Protein AF-A0A7S9GK73-F1 (afdb_monomer)

Foldseek 3Di:
DDPDDPPPDDPVVPDDDDLLRVLVVLQVQLVVLLVVLVVCVVPFDDPPQDDPCSVVSVVQCVVPNRSRVSVVSNVVSVVSNVVSVVSHDDD

Radius of gyration: 18.86 Å; Cα contacts (8 Å, |Δi|>4): 94; chains: 1; bounding box: 49×36×41 Å

Sequence (91 aa):
MKLWRGQPDHEHWRRSPSRKEVASCWLGLGSVCLLLGVVQWLEPSHPPFTGRWSWFTGMAYQAIGLHGPAIVTSVLGLLVLTVGLASWPRK

pLDDT: mean 89.01, std 8.66, range [57.38, 96.62]

Structure (mmCIF, N/CA/C/O backbone):
data_AF-A0A7S9GK73-F1
#
_entry.id   AF-A0A7S9GK73-F1
#
loop_
_atom_site.group_PDB
_atom_site.id
_atom_site.type_symbol
_atom_site.label_atom_id
_atom_site.label_alt_id
_atom_site.label_comp_id
_atom_site.label_asym_id
_atom_site.label_entity_id
_atom_site.label_seq_id
_atom_site.pdbx_PDB_ins_code
_atom_site.Cartn_x
_atom_site.Cartn_y
_atom_site.Cartn_z
_atom_site.occupancy
_atom_site.B_iso_or_equiv
_atom_site.auth_seq_id
_atom_site.auth_comp_id
_atom_site.auth_asym_id
_atom_site.auth_atom_id
_atom_site.pdbx_PDB_model_num
ATOM 1 N N . MET A 1 1 ? -24.992 16.951 1.277 1.00 57.38 1 MET A N 1
ATOM 2 C CA . MET A 1 1 ? -25.138 18.401 1.006 1.00 57.38 1 MET A CA 1
ATOM 3 C C . MET A 1 1 ? -26.555 18.803 1.374 1.00 57.38 1 MET A C 1
ATOM 5 O O . MET A 1 1 ? -27.473 18.149 0.900 1.00 57.38 1 MET A O 1
ATOM 9 N N . LYS A 1 2 ? -26.741 19.808 2.240 1.00 64.94 2 LYS A N 1
ATOM 10 C CA . LYS A 1 2 ? -28.078 20.367 2.500 1.00 64.94 2 LYS A CA 1
ATOM 11 C C . LYS A 1 2 ? -28.539 21.114 1.253 1.00 64.94 2 LYS A C 1
ATOM 13 O O . LYS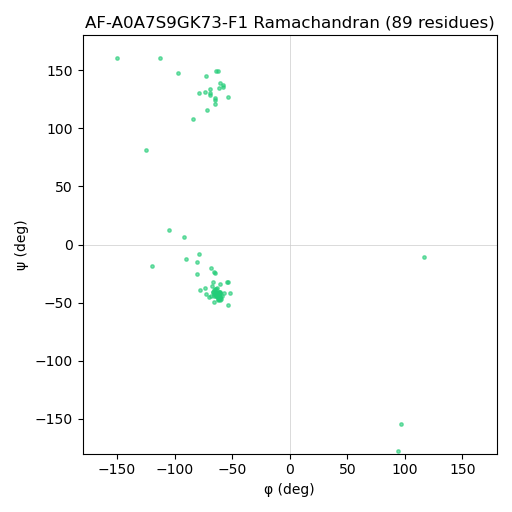 A 1 2 ? -27.752 21.874 0.694 1.00 64.94 2 LYS A O 1
ATOM 18 N N . LEU A 1 3 ? -29.781 20.896 0.833 1.00 79.75 3 LEU A N 1
ATOM 19 C CA . LEU A 1 3 ? -30.351 21.572 -0.334 1.00 79.75 3 LEU A CA 1
ATOM 20 C C . LEU A 1 3 ? -30.823 22.993 0.020 1.00 79.75 3 LEU A C 1
ATOM 22 O O . LEU A 1 3 ? -30.812 23.867 -0.840 1.00 79.75 3 LEU A O 1
ATOM 26 N N . TRP A 1 4 ? -31.162 23.257 1.290 1.00 85.31 4 TRP A N 1
ATOM 27 C CA . TRP A 1 4 ? -31.500 24.597 1.787 1.00 85.31 4 TRP A CA 1
ATOM 28 C C . TRP A 1 4 ? -31.143 24.802 3.271 1.00 85.31 4 TRP A C 1
ATOM 30 O O . TRP A 1 4 ? -30.963 23.851 4.040 1.00 85.31 4 TRP A O 1
ATOM 40 N N . ARG A 1 5 ? -31.043 26.072 3.697 1.00 74.75 5 ARG A N 1
ATOM 41 C CA . ARG A 1 5 ? -30.812 26.452 5.105 1.00 74.75 5 ARG A CA 1
ATOM 42 C C . ARG A 1 5 ? -32.082 26.178 5.917 1.00 74.75 5 ARG A C 1
ATOM 44 O O . ARG A 1 5 ? -33.114 26.776 5.652 1.00 74.75 5 ARG A O 1
ATOM 51 N N . GLY A 1 6 ? -32.002 25.259 6.879 1.00 78.19 6 GLY A N 1
ATOM 52 C CA . GLY A 1 6 ? -33.130 24.831 7.722 1.00 78.19 6 GLY A CA 1
ATOM 53 C C . GLY A 1 6 ? -33.513 23.359 7.553 1.00 78.19 6 GLY A C 1
ATOM 54 O O . GLY A 1 6 ? -34.249 22.827 8.376 1.00 78.19 6 GLY A O 1
ATOM 55 N N . GLN A 1 7 ? -32.978 22.675 6.536 1.00 79.94 7 GLN A N 1
ATOM 56 C CA . GLN A 1 7 ? -33.148 21.232 6.402 1.00 79.94 7 GLN A CA 1
ATOM 57 C C . GLN A 1 7 ? -32.455 20.519 7.585 1.00 79.94 7 GLN A C 1
ATOM 59 O O . GLN A 1 7 ? -31.254 20.755 7.802 1.00 79.94 7 GLN A O 1
ATOM 64 N N . PRO A 1 8 ? -33.168 19.674 8.359 1.00 73.75 8 PRO A N 1
ATOM 65 C CA . PRO A 1 8 ? -32.538 18.868 9.397 1.00 73.75 8 PRO A CA 1
ATOM 66 C C . PRO A 1 8 ? -31.458 17.991 8.757 1.00 73.75 8 PRO A C 1
ATOM 68 O O . PRO A 1 8 ? -31.648 17.459 7.662 1.00 73.75 8 PRO A O 1
ATOM 71 N N . ASP A 1 9 ? -30.297 17.887 9.409 1.00 73.56 9 ASP A N 1
ATOM 72 C CA . ASP A 1 9 ? -29.238 16.982 8.957 1.00 73.56 9 ASP A CA 1
ATOM 73 C C . ASP A 1 9 ? -29.811 15.577 8.812 1.00 73.56 9 ASP A C 1
ATOM 75 O O . ASP A 1 9 ? -30.430 15.074 9.752 1.00 73.56 9 ASP A O 1
ATOM 79 N N . HIS A 1 10 ? -29.623 14.954 7.645 1.00 74.00 10 HIS A N 1
ATOM 80 C CA . HIS A 1 10 ? -30.098 13.593 7.458 1.00 74.00 10 HIS A CA 1
ATOM 81 C C . HIS A 1 10 ? -29.452 12.692 8.515 1.00 74.00 10 HIS A C 1
ATOM 83 O O . HIS A 1 10 ? -28.250 12.778 8.765 1.00 74.00 10 HIS A O 1
ATOM 89 N N . GLU A 1 11 ? -30.250 11.823 9.124 1.00 68.19 11 GLU A N 1
ATOM 90 C CA . GLU A 1 11 ? -29.891 11.053 10.320 1.00 68.19 11 GLU A CA 1
ATOM 91 C C . GLU A 1 11 ? -28.583 10.250 10.161 1.00 68.19 11 GLU A C 1
ATOM 93 O O . GLU A 1 11 ? -27.781 10.149 11.089 1.00 68.19 11 GLU A O 1
ATOM 98 N N . HIS A 1 12 ? -28.296 9.782 8.943 1.00 68.69 12 HIS A N 1
ATOM 99 C CA . HIS A 1 12 ? -27.070 9.059 8.599 1.00 68.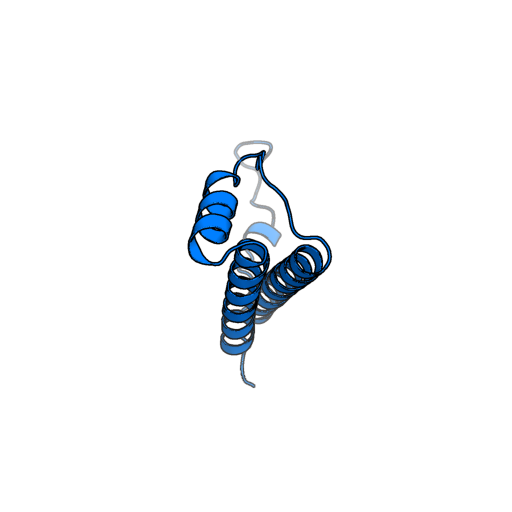69 12 HIS A CA 1
ATOM 100 C C . HIS A 1 12 ? -25.785 9.911 8.644 1.00 68.69 12 HIS A C 1
ATOM 102 O O . HIS A 1 12 ? -24.708 9.348 8.799 1.00 68.69 12 HIS A O 1
ATOM 108 N N . TRP A 1 13 ? -25.866 11.245 8.576 1.00 68.44 13 TRP A N 1
ATOM 109 C CA . TRP A 1 13 ? -24.702 12.141 8.727 1.00 68.44 13 TRP A CA 1
ATOM 110 C C . TRP A 1 13 ? -24.318 12.376 10.190 1.00 68.44 13 TRP A C 1
ATOM 112 O O . TRP A 1 13 ? -23.227 12.868 10.463 1.00 68.44 13 TRP A O 1
ATOM 122 N N . ARG A 1 14 ? -25.200 12.037 11.138 1.00 70.31 14 ARG A N 1
ATOM 123 C CA . ARG A 1 14 ? -24.923 12.155 12.579 1.00 70.31 14 ARG A CA 1
ATOM 124 C C . ARG A 1 14 ? -24.298 10.897 13.169 1.00 70.31 14 ARG A C 1
ATOM 126 O O . ARG A 1 14 ? -23.823 10.930 14.302 1.00 70.31 14 ARG A O 1
ATOM 133 N N . ARG A 1 15 ? -24.314 9.784 12.433 1.00 77.31 15 ARG A N 1
ATOM 134 C CA . ARG A 1 15 ? -23.801 8.512 12.930 1.00 77.31 15 ARG A CA 1
ATOM 135 C C . ARG A 1 15 ? -22.292 8.456 12.719 1.00 77.31 15 ARG A C 1
ATOM 137 O O . ARG A 1 15 ? -21.822 8.306 11.597 1.00 77.31 15 ARG A O 1
ATOM 144 N N . SER A 1 16 ? -21.536 8.557 13.808 1.00 81.25 16 SER A N 1
ATOM 145 C CA . SER A 1 16 ? -20.107 8.249 13.776 1.00 81.25 16 SER A CA 1
ATOM 146 C C . SER A 1 16 ? -19.915 6.783 13.376 1.00 81.25 16 SER A C 1
ATOM 148 O O . SER A 1 16 ? -20.622 5.923 13.917 1.00 81.25 16 SER A O 1
ATOM 150 N N . PRO A 1 17 ? -18.982 6.480 12.458 1.00 82.19 17 PRO A N 1
ATOM 151 C CA . PRO A 1 17 ? -18.748 5.111 12.032 1.00 82.19 17 PRO A CA 1
ATOM 152 C C . PRO A 1 17 ? -18.313 4.254 13.223 1.00 82.19 17 PRO A C 1
ATOM 154 O O . PRO A 1 17 ? -17.528 4.673 14.080 1.00 82.19 17 PRO A O 1
ATOM 157 N N . SER A 1 18 ? -18.839 3.034 13.280 1.00 88.12 18 SER A N 1
ATOM 158 C CA . SER A 1 18 ? -18.446 2.046 14.280 1.00 88.12 18 SER A CA 1
ATOM 159 C C . SER A 1 18 ? -16.966 1.704 14.122 1.00 88.12 18 SER A C 1
ATOM 161 O O . SER A 1 18 ? -16.443 1.645 13.009 1.00 88.12 18 SER A O 1
ATOM 163 N N . ARG A 1 19 ? -16.285 1.366 15.226 1.00 87.75 19 ARG A N 1
ATOM 164 C CA . ARG A 1 19 ? -14.896 0.869 15.171 1.00 87.75 19 ARG A CA 1
ATOM 165 C C . ARG A 1 19 ? -14.745 -0.322 14.216 1.00 87.75 19 ARG A C 1
ATOM 167 O O . ARG A 1 19 ? -13.719 -0.437 13.557 1.00 87.75 19 ARG A O 1
ATOM 174 N N . LYS A 1 20 ? -15.781 -1.165 14.088 1.00 90.12 20 LYS A N 1
ATOM 175 C CA . LYS A 1 20 ? -15.807 -2.274 13.115 1.00 90.12 20 LYS A CA 1
ATOM 176 C C . LYS A 1 20 ? -15.837 -1.788 11.667 1.00 90.12 20 LYS A C 1
ATOM 178 O O . LYS A 1 20 ? -15.161 -2.374 10.828 1.00 90.12 20 LYS A O 1
ATOM 183 N N . GLU A 1 21 ? -16.603 -0.740 11.373 1.00 90.38 21 GLU A N 1
ATOM 184 C CA . GLU A 1 21 ? -16.710 -0.168 10.022 1.00 90.38 21 GLU A CA 1
ATOM 185 C C . GLU A 1 21 ? -15.394 0.499 9.624 1.00 90.38 21 GLU A C 1
ATOM 187 O O . GLU A 1 21 ? -14.878 0.240 8.541 1.00 90.38 21 GLU A O 1
ATOM 192 N N . VAL A 1 22 ? -14.795 1.268 10.539 1.00 91.06 22 VAL A N 1
ATOM 193 C CA . VAL A 1 22 ? -13.479 1.883 10.325 1.00 91.06 22 VAL A CA 1
ATOM 194 C C . VAL A 1 22 ? -12.411 0.813 10.089 1.00 91.06 22 VAL A C 1
ATOM 196 O O . VAL A 1 22 ? -11.669 0.900 9.113 1.00 91.06 22 VAL A O 1
ATOM 199 N N . ALA A 1 23 ? -12.362 -0.229 10.926 1.00 91.50 23 ALA A N 1
ATOM 200 C CA . ALA A 1 23 ? -11.424 -1.336 10.747 1.00 91.50 23 ALA A CA 1
ATOM 201 C C . ALA A 1 23 ? -11.642 -2.068 9.411 1.00 91.50 23 ALA A C 1
ATOM 203 O O . ALA A 1 23 ? -10.678 -2.355 8.708 1.00 91.50 23 ALA A O 1
ATOM 204 N N . SER A 1 24 ? -12.896 -2.304 9.013 1.00 93.69 24 SER A N 1
ATOM 205 C CA . SER A 1 24 ? -13.223 -2.947 7.732 1.00 93.69 24 SER A CA 1
ATOM 206 C C . SER A 1 24 ? -12.808 -2.093 6.531 1.00 93.69 24 SER A C 1
ATOM 208 O O . SER A 1 24 ? -12.285 -2.635 5.561 1.00 93.69 24 SER A O 1
ATOM 210 N N . CYS A 1 25 ? -12.968 -0.766 6.602 1.00 94.19 25 CYS A N 1
ATOM 211 C CA . CYS A 1 25 ? -12.460 0.150 5.577 1.00 94.19 25 CYS A CA 1
ATOM 212 C C . CYS A 1 25 ? -10.937 0.069 5.445 1.00 94.19 25 CYS A C 1
ATOM 214 O O . CYS A 1 25 ? -10.430 -0.000 4.328 1.00 94.19 25 CYS A O 1
ATOM 216 N N . TRP A 1 26 ? -10.208 0.040 6.564 1.00 93.81 26 TRP A N 1
ATOM 217 C CA . TRP A 1 26 ? -8.753 -0.114 6.536 1.00 93.81 26 TRP A CA 1
ATOM 218 C C . TRP A 1 26 ? -8.327 -1.458 5.951 1.00 93.81 26 TRP A C 1
ATOM 220 O O . TRP A 1 26 ? -7.420 -1.499 5.125 1.00 93.81 26 TRP A O 1
ATOM 230 N N . LEU A 1 27 ? -9.012 -2.544 6.313 1.00 94.38 27 LEU A N 1
ATOM 231 C CA . LEU A 1 27 ? -8.752 -3.855 5.725 1.00 94.38 27 LEU A CA 1
ATOM 232 C C . LEU A 1 27 ? -9.006 -3.853 4.213 1.00 94.38 27 LEU A C 1
ATOM 234 O O . LEU A 1 27 ? -8.144 -4.277 3.452 1.00 94.38 27 LEU A O 1
ATOM 238 N N . GLY A 1 28 ? -10.140 -3.305 3.767 1.00 95.75 28 GLY A N 1
ATOM 239 C CA . GLY A 1 28 ? -10.460 -3.195 2.344 1.00 95.75 28 GLY A CA 1
ATOM 240 C C . GLY A 1 28 ? -9.433 -2.363 1.573 1.00 95.75 28 GLY A C 1
ATOM 241 O O . GLY A 1 28 ? -8.937 -2.803 0.537 1.00 95.75 28 GLY A O 1
ATOM 242 N N . LEU A 1 29 ? -9.055 -1.196 2.102 1.00 95.38 29 LEU A N 1
ATOM 243 C CA . LEU A 1 29 ? -8.048 -0.332 1.487 1.00 95.38 29 LEU A CA 1
ATOM 244 C C . LEU A 1 29 ? -6.682 -1.027 1.404 1.00 95.38 29 LEU A C 1
ATOM 246 O O . LEU A 1 29 ? -6.046 -1.010 0.353 1.00 95.38 29 LEU A O 1
ATOM 250 N N . GLY A 1 30 ? -6.255 -1.677 2.489 1.00 95.06 30 GLY A N 1
ATOM 251 C CA . GLY A 1 30 ? -4.992 -2.407 2.536 1.00 95.06 30 GLY A CA 1
ATOM 252 C C . GLY A 1 30 ? -4.959 -3.574 1.550 1.00 95.06 30 GLY A C 1
ATOM 253 O O . GLY A 1 30 ? -3.968 -3.746 0.840 1.00 95.06 30 GLY A O 1
ATOM 254 N N . SER A 1 31 ? -6.061 -4.321 1.429 1.00 95.62 31 SER A N 1
ATOM 255 C CA . SER A 1 31 ? -6.205 -5.391 0.438 1.00 95.62 31 SER A CA 1
ATOM 256 C C . SER A 1 31 ? -6.122 -4.867 -0.995 1.00 95.62 31 SER A C 1
ATOM 258 O O . SER A 1 31 ? -5.421 -5.460 -1.811 1.00 95.62 31 SER A O 1
ATOM 260 N N . VAL A 1 32 ? -6.780 -3.745 -1.309 1.00 96.62 32 VAL A N 1
ATOM 261 C CA . VAL A 1 32 ? -6.705 -3.130 -2.645 1.00 96.62 32 VAL A CA 1
ATOM 262 C C . VAL A 1 32 ? -5.283 -2.666 -2.957 1.00 96.62 32 VAL A C 1
ATOM 264 O O . VAL A 1 32 ? -4.781 -2.940 -4.044 1.00 96.62 32 VAL A O 1
ATOM 267 N N . CYS A 1 33 ? -4.603 -2.016 -2.009 1.00 94.00 33 CYS A N 1
ATOM 268 C CA . CYS A 1 33 ? -3.209 -1.606 -2.185 1.00 94.00 33 CYS A CA 1
ATOM 269 C C . CYS A 1 33 ? -2.272 -2.801 -2.408 1.00 94.00 33 CYS A C 1
ATOM 271 O O . CYS A 1 33 ? -1.408 -2.735 -3.281 1.00 94.00 33 CYS A O 1
ATOM 273 N N . LEU A 1 34 ? -2.465 -3.900 -1.673 1.00 94.56 34 LEU A N 1
ATOM 274 C CA . LEU A 1 34 ? -1.709 -5.134 -1.892 1.00 94.56 34 LEU A CA 1
ATOM 275 C C . LEU A 1 34 ? -1.957 -5.725 -3.280 1.00 94.56 34 LEU A C 1
ATOM 277 O O . LEU A 1 34 ? -1.004 -6.074 -3.970 1.00 94.56 34 LEU A O 1
ATOM 281 N N . LEU A 1 35 ? -3.220 -5.815 -3.704 1.00 96.12 35 LEU A N 1
ATOM 282 C CA . LEU A 1 35 ? -3.567 -6.323 -5.031 1.00 96.12 35 LEU A CA 1
ATOM 283 C C . LEU A 1 35 ? -2.954 -5.460 -6.136 1.00 96.12 35 LEU A C 1
ATOM 285 O O . LEU A 1 35 ? -2.402 -6.002 -7.088 1.00 96.12 35 LEU A O 1
ATOM 289 N N . LEU A 1 36 ? -2.983 -4.134 -5.988 1.00 94.06 36 LEU A N 1
ATOM 290 C CA . LEU A 1 36 ? -2.308 -3.224 -6.915 1.00 94.06 36 LEU A CA 1
ATOM 291 C C . LEU A 1 36 ? -0.797 -3.471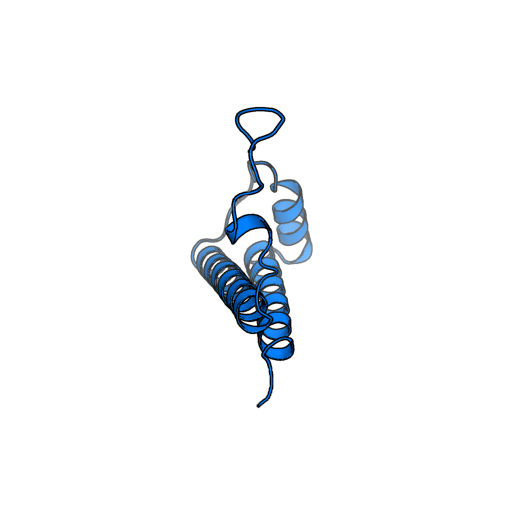 -6.962 1.00 94.06 36 LEU A C 1
ATOM 293 O O . LEU A 1 36 ? -0.225 -3.467 -8.049 1.00 94.06 36 LEU A O 1
ATOM 297 N N . GLY A 1 37 ? -0.162 -3.725 -5.818 1.00 93.81 37 GLY A N 1
ATOM 298 C CA . GLY A 1 37 ? 1.253 -4.089 -5.760 1.00 93.81 37 GLY A CA 1
ATOM 299 C C . GLY A 1 37 ? 1.559 -5.405 -6.479 1.00 93.81 37 GLY A C 1
ATOM 300 O O . GLY A 1 37 ? 2.524 -5.475 -7.236 1.00 93.81 37 GLY A O 1
ATOM 301 N N . VAL A 1 38 ? 0.702 -6.421 -6.328 1.00 95.06 38 VAL A N 1
ATOM 302 C CA . VAL A 1 38 ? 0.822 -7.698 -7.056 1.00 95.06 38 VAL A CA 1
ATOM 303 C C . VAL A 1 38 ? 0.650 -7.498 -8.562 1.00 95.06 38 VAL A C 1
ATOM 305 O O . VAL A 1 38 ? 1.441 -8.025 -9.338 1.00 95.06 38 VAL A O 1
ATOM 308 N N . VAL A 1 39 ? -0.334 -6.704 -8.990 1.00 95.06 39 VAL A N 1
ATOM 309 C CA . VAL A 1 39 ? -0.524 -6.381 -10.413 1.00 95.06 39 VAL A CA 1
ATOM 310 C C . VAL A 1 39 ? 0.709 -5.670 -10.968 1.00 95.06 39 VAL A C 1
ATOM 312 O O . VAL A 1 39 ? 1.224 -6.084 -11.998 1.00 95.06 39 VAL A O 1
ATOM 315 N N . GLN A 1 40 ? 1.252 -4.679 -10.256 1.00 92.50 40 GLN A N 1
ATOM 316 C CA . GLN A 1 40 ? 2.486 -3.992 -10.663 1.00 92.50 40 GLN A CA 1
ATOM 317 C C . GLN A 1 40 ? 3.719 -4.902 -10.658 1.00 92.50 40 GLN A C 1
ATOM 319 O O . GLN A 1 40 ? 4.704 -4.611 -11.332 1.00 92.50 40 GLN A O 1
ATOM 324 N N . TRP A 1 41 ? 3.707 -5.977 -9.872 1.00 94.38 41 TRP A N 1
ATOM 325 C CA . TRP A 1 41 ? 4.779 -6.963 -9.888 1.00 94.38 41 TRP A CA 1
ATOM 326 C C . TRP A 1 41 ? 4.734 -7.820 -11.156 1.00 94.38 41 TRP A C 1
ATOM 328 O O . TRP A 1 41 ? 5.777 -8.086 -11.751 1.00 94.38 41 TRP A O 1
ATOM 338 N N . LEU A 1 42 ? 3.531 -8.239 -11.556 1.00 95.75 42 LEU A N 1
ATOM 339 C CA . LEU A 1 42 ? 3.295 -9.039 -12.759 1.00 95.75 42 LEU A CA 1
ATOM 340 C C . LEU A 1 42 ? 3.447 -8.208 -14.041 1.00 95.75 42 LEU A C 1
ATOM 342 O O . LEU A 1 42 ? 3.991 -8.698 -15.027 1.00 95.75 42 LEU A O 1
ATOM 346 N N . GLU A 1 43 ? 3.013 -6.950 -14.005 1.00 92.06 43 GLU A N 1
ATOM 347 C CA . GLU A 1 43 ? 3.068 -5.994 -15.110 1.00 92.06 43 GLU A CA 1
ATOM 348 C C . GLU A 1 43 ? 3.807 -4.724 -14.660 1.00 92.06 43 GLU A C 1
ATOM 350 O O . GLU A 1 43 ? 3.184 -3.731 -14.265 1.00 92.06 43 GLU A O 1
ATOM 355 N N . PRO A 1 44 ? 5.153 -4.739 -14.666 1.00 88.75 44 PRO A N 1
ATOM 356 C CA . PRO A 1 44 ? 5.931 -3.603 -14.207 1.00 88.75 44 PRO A CA 1
ATOM 357 C C . PRO A 1 44 ? 5.803 -2.418 -15.166 1.00 88.75 44 PRO A C 1
ATOM 359 O O . PRO A 1 44 ? 6.011 -2.523 -16.375 1.00 88.75 44 PRO A O 1
ATOM 362 N N . SER A 1 45 ? 5.499 -1.251 -14.606 1.00 83.12 45 SER A N 1
ATOM 363 C CA . SER A 1 45 ? 5.424 -0.003 -15.361 1.00 83.12 45 SER A CA 1
ATOM 364 C C . SER A 1 45 ? 6.814 0.430 -15.827 1.00 83.12 45 SER A C 1
ATOM 366 O O . SER A 1 45 ? 7.733 0.578 -15.019 1.00 83.12 45 SER A O 1
ATOM 368 N N . HIS A 1 46 ? 6.952 0.718 -17.118 1.00 85.50 46 HIS A N 1
ATOM 369 C CA . HIS A 1 46 ? 8.179 1.265 -17.689 1.00 85.50 46 HIS A CA 1
ATOM 370 C C . HIS A 1 46 ? 8.104 2.795 -17.821 1.00 85.50 46 HIS A C 1
ATOM 372 O O . HIS A 1 46 ? 7.022 3.341 -18.058 1.00 85.50 46 HIS A O 1
ATOM 378 N N . PRO A 1 47 ? 9.232 3.514 -17.676 1.00 86.50 47 PRO A N 1
ATOM 379 C CA . PRO A 1 47 ? 9.278 4.940 -17.975 1.00 86.50 47 PRO A CA 1
ATOM 380 C C . PRO A 1 47 ? 9.006 5.203 -19.473 1.00 86.50 47 PRO A C 1
ATOM 382 O O . PRO A 1 47 ? 9.384 4.379 -20.307 1.00 86.50 47 PRO A O 1
ATOM 385 N N . PRO A 1 48 ? 8.411 6.357 -19.841 1.00 89.44 48 PRO A N 1
ATOM 386 C CA . PRO A 1 48 ? 8.075 7.495 -18.981 1.00 89.44 48 PRO A CA 1
ATOM 387 C C . PRO A 1 48 ? 6.798 7.281 -18.151 1.00 89.44 48 PRO A C 1
ATOM 389 O O . PRO A 1 48 ? 5.739 6.945 -18.675 1.00 89.44 48 PRO A O 1
ATOM 392 N N . PHE A 1 49 ? 6.882 7.544 -16.842 1.00 90.31 49 PHE A N 1
ATOM 393 C CA . PHE A 1 49 ? 5.719 7.490 -15.954 1.00 90.31 49 PHE A CA 1
ATOM 394 C C . PHE A 1 49 ? 4.808 8.700 -16.190 1.00 90.31 49 PHE A C 1
ATOM 396 O O . PHE A 1 49 ? 5.270 9.842 -16.181 1.00 90.31 49 PHE A O 1
ATOM 403 N N . THR A 1 50 ? 3.507 8.467 -16.356 1.00 92.44 50 THR A N 1
ATOM 404 C CA . THR A 1 50 ? 2.507 9.522 -16.584 1.00 92.44 50 THR A CA 1
ATOM 405 C C . THR A 1 50 ? 1.539 9.651 -15.401 1.00 92.44 50 TH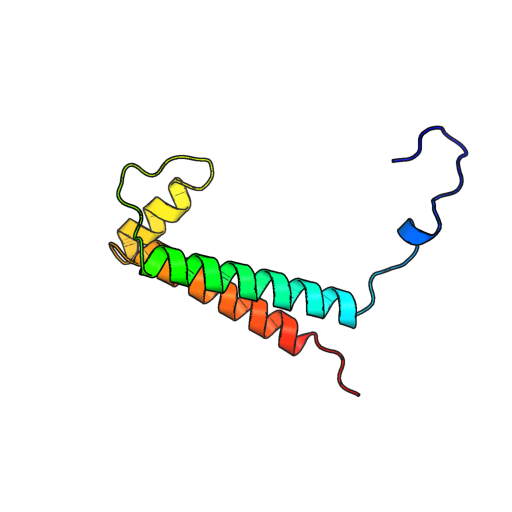R A C 1
ATOM 407 O O . THR A 1 50 ? 1.422 8.757 -14.565 1.00 92.44 50 THR A O 1
ATOM 410 N N . GLY A 1 51 ? 0.850 10.795 -15.298 1.00 90.94 51 GLY A N 1
ATOM 411 C CA . GLY A 1 51 ? -0.176 11.046 -14.278 1.00 90.94 51 GLY A CA 1
ATOM 412 C C . GLY A 1 51 ? 0.313 11.752 -13.005 1.00 90.94 51 GLY A C 1
ATOM 413 O O . GLY A 1 51 ? 1.470 12.137 -12.878 1.00 90.94 51 GLY A O 1
ATOM 414 N N . ARG A 1 52 ?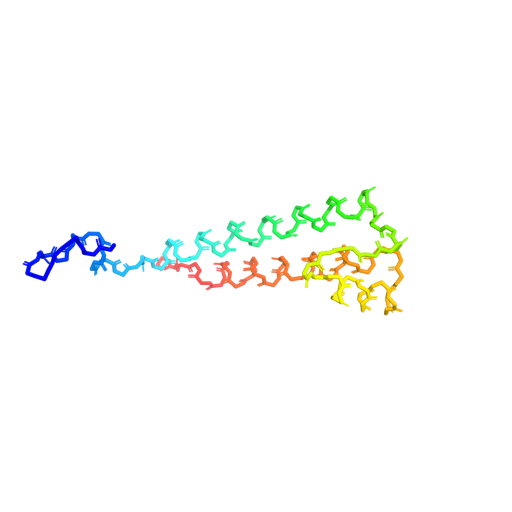 -0.604 11.949 -12.043 1.00 93.69 52 ARG A N 1
ATOM 415 C CA . ARG A 1 52 ? -0.366 12.737 -10.808 1.00 93.69 52 ARG A CA 1
ATOM 416 C C . ARG A 1 52 ? 0.662 12.124 -9.854 1.00 93.69 52 ARG A C 1
ATOM 418 O O . ARG A 1 52 ? 1.250 12.837 -9.049 1.00 93.69 52 ARG A O 1
ATOM 425 N N . TRP A 1 53 ? 0.857 10.813 -9.941 1.00 90.75 53 TRP A N 1
ATOM 426 C CA . TRP A 1 53 ? 1.742 10.044 -9.064 1.00 90.75 53 TRP A CA 1
ATOM 427 C C . TRP A 1 53 ? 3.048 9.638 -9.761 1.00 90.75 53 TRP A C 1
ATOM 429 O O . TRP A 1 53 ? 3.795 8.823 -9.226 1.00 90.75 53 TRP A O 1
ATOM 439 N N . SER A 1 54 ? 3.344 10.221 -10.931 1.00 92.12 54 SER A N 1
ATOM 440 C CA . SER A 1 54 ? 4.534 9.896 -11.727 1.00 92.12 54 SER A CA 1
ATOM 441 C C . SER A 1 54 ? 5.845 10.161 -10.984 1.00 92.12 54 SER A C 1
ATOM 443 O O . SER A 1 54 ? 6.807 9.410 -11.139 1.00 92.12 54 SER A O 1
ATOM 445 N N . TRP A 1 55 ? 5.880 11.197 -10.139 1.00 93.75 55 TRP A N 1
ATOM 446 C CA . TRP A 1 55 ? 7.036 11.514 -9.301 1.00 93.75 55 TRP A CA 1
ATOM 447 C C . TRP A 1 55 ? 7.321 10.394 -8.290 1.00 93.75 55 TRP A C 1
ATOM 449 O O . TRP A 1 55 ? 8.467 9.991 -8.125 1.00 93.75 55 TRP A O 1
ATOM 459 N N . PHE A 1 56 ? 6.281 9.833 -7.670 1.00 92.81 56 PHE A N 1
ATOM 460 C CA . PHE A 1 56 ? 6.403 8.769 -6.675 1.00 92.81 56 PHE A CA 1
ATOM 461 C C . PHE A 1 56 ? 6.848 7.452 -7.317 1.00 92.81 56 PHE A C 1
ATOM 463 O O . PHE A 1 56 ? 7.781 6.811 -6.834 1.00 92.81 56 PHE A O 1
ATOM 470 N N . THR A 1 57 ? 6.239 7.077 -8.447 1.00 91.81 57 THR A N 1
ATOM 471 C CA . THR A 1 57 ? 6.662 5.892 -9.211 1.00 91.81 57 THR A CA 1
ATOM 472 C C . THR A 1 57 ? 8.083 6.054 -9.742 1.00 91.81 57 THR A C 1
ATOM 474 O O . THR A 1 57 ? 8.855 5.101 -9.704 1.00 91.81 57 THR A O 1
ATOM 477 N N . GLY A 1 58 ? 8.455 7.267 -10.165 1.00 93.00 58 GLY A N 1
ATOM 478 C C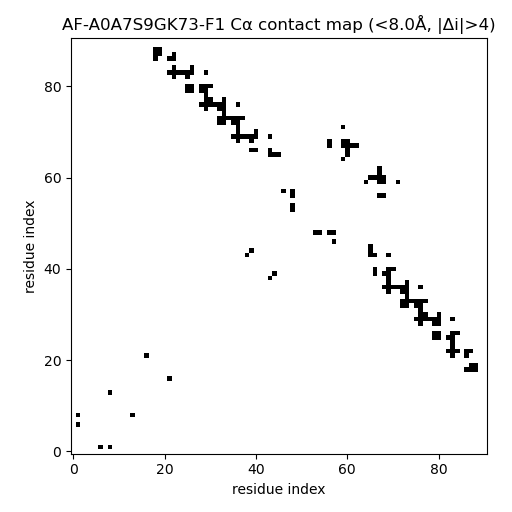A . GLY A 1 58 ? 9.811 7.601 -10.590 1.00 93.00 58 GLY A CA 1
ATOM 479 C C . GLY A 1 58 ? 10.834 7.435 -9.469 1.00 93.00 58 GLY A C 1
ATOM 480 O O . GLY A 1 58 ? 11.845 6.768 -9.672 1.00 93.00 58 GLY A O 1
ATOM 481 N N . MET A 1 59 ? 10.552 7.964 -8.275 1.00 94.44 59 MET A N 1
ATOM 482 C CA . MET A 1 59 ? 11.417 7.791 -7.103 1.00 94.44 59 MET A CA 1
ATOM 483 C C . MET A 1 59 ? 11.566 6.317 -6.710 1.00 94.44 59 MET A C 1
ATOM 485 O O . MET A 1 59 ? 12.682 5.852 -6.487 1.00 94.44 59 MET A O 1
ATOM 489 N N . ALA A 1 60 ? 10.460 5.567 -6.661 1.00 94.00 60 ALA A N 1
ATOM 490 C CA . ALA A 1 60 ? 10.488 4.147 -6.318 1.00 94.00 60 ALA A CA 1
ATOM 491 C C . ALA A 1 60 ? 11.297 3.330 -7.341 1.00 94.00 60 ALA A C 1
ATOM 493 O O . ALA A 1 60 ? 12.105 2.483 -6.958 1.00 94.00 60 ALA A O 1
ATOM 494 N N . TYR A 1 61 ? 11.124 3.626 -8.632 1.00 93.81 61 TYR A N 1
ATOM 495 C CA . TYR A 1 61 ? 11.887 3.000 -9.708 1.00 93.81 61 TYR A CA 1
ATOM 496 C C . TYR A 1 61 ? 13.380 3.342 -9.637 1.00 93.81 61 TYR A C 1
ATOM 498 O O . TYR A 1 61 ? 14.215 2.462 -9.808 1.00 93.81 61 TYR A O 1
ATOM 506 N N . GLN A 1 62 ? 13.744 4.594 -9.347 1.00 94.44 62 GLN A N 1
ATOM 507 C CA . GLN A 1 62 ? 15.151 4.994 -9.223 1.00 94.44 62 GLN A CA 1
ATOM 508 C C . GLN A 1 62 ? 15.846 4.364 -8.010 1.00 94.44 62 GLN A C 1
ATOM 510 O O . GLN A 1 62 ? 17.025 4.035 -8.095 1.00 94.44 62 GLN A O 1
ATOM 515 N N . ALA A 1 63 ? 15.134 4.190 -6.894 1.00 95.12 63 ALA A N 1
ATOM 516 C CA . ALA A 1 63 ? 15.712 3.650 -5.666 1.00 95.12 63 ALA A CA 1
ATOM 517 C C . ALA A 1 63 ? 15.897 2.123 -5.698 1.00 95.12 63 ALA A C 1
ATOM 519 O O . ALA A 1 63 ? 16.886 1.620 -5.172 1.00 95.12 63 ALA A O 1
ATOM 520 N N . ILE A 1 64 ? 14.937 1.385 -6.270 1.00 94.62 64 ILE A N 1
ATOM 521 C CA . ILE A 1 64 ? 14.875 -0.086 -6.164 1.00 94.62 64 ILE A CA 1
ATOM 522 C C . ILE A 1 64 ? 14.959 -0.777 -7.540 1.00 94.62 64 ILE A C 1
ATOM 524 O O . ILE A 1 64 ? 15.288 -1.958 -7.625 1.00 94.62 64 ILE A O 1
ATOM 528 N N . GLY A 1 65 ? 14.695 -0.061 -8.633 1.00 92.62 65 GLY A N 1
ATOM 529 C CA . GLY A 1 65 ? 14.671 -0.599 -9.993 1.00 92.62 65 GLY A CA 1
ATOM 530 C C . GLY A 1 65 ? 13.262 -0.955 -10.472 1.00 92.62 65 GLY A C 1
ATOM 531 O O . GLY A 1 65 ? 12.265 -0.409 -10.000 1.00 92.62 65 GLY A O 1
ATOM 532 N N . LEU A 1 66 ? 13.180 -1.894 -11.420 1.00 92.44 66 LEU A N 1
ATOM 533 C CA . LEU A 1 66 ? 11.952 -2.231 -12.155 1.00 92.44 66 LEU A CA 1
ATOM 534 C C . LEU A 1 66 ? 1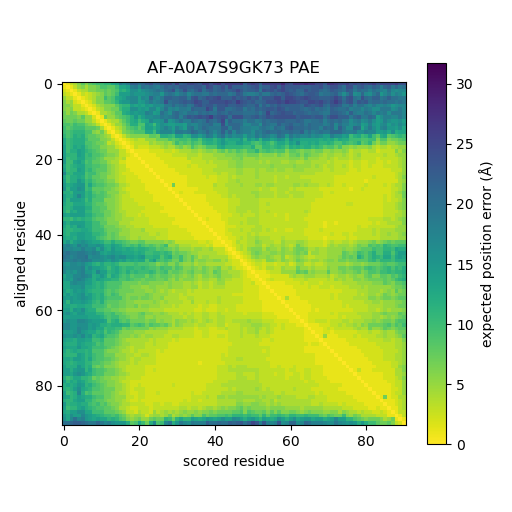0.745 -2.533 -11.254 1.00 92.44 66 LEU A C 1
ATOM 536 O O . LEU A 1 66 ? 9.645 -2.056 -11.514 1.00 92.44 66 LEU A O 1
ATOM 540 N N . HIS A 1 67 ? 10.962 -3.270 -10.164 1.00 94.25 67 HIS A N 1
ATOM 541 C CA . HIS A 1 67 ? 9.905 -3.652 -9.225 1.00 94.25 67 HIS A CA 1
ATOM 542 C C . HIS A 1 67 ? 9.722 -2.674 -8.055 1.00 94.25 67 HIS A C 1
ATOM 544 O O . HIS A 1 67 ? 8.939 -2.941 -7.143 1.00 94.25 67 HIS A O 1
ATOM 550 N N . GLY A 1 68 ? 10.415 -1.534 -8.056 1.00 93.06 68 GLY A N 1
ATOM 551 C CA . GLY A 1 68 ? 10.341 -0.552 -6.976 1.00 93.06 68 GLY A CA 1
ATOM 552 C C . GLY A 1 68 ? 8.918 -0.094 -6.651 1.00 93.06 68 GLY A C 1
ATOM 553 O O . GLY A 1 68 ? 8.509 -0.210 -5.494 1.00 93.06 68 GLY A O 1
ATOM 554 N N . PRO A 1 69 ? 8.120 0.360 -7.638 1.00 93.25 69 PRO A N 1
ATOM 555 C CA . PRO A 1 69 ? 6.734 0.759 -7.397 1.00 93.25 69 PRO A CA 1
ATOM 556 C C . PRO A 1 69 ? 5.879 -0.357 -6.777 1.00 93.25 69 PRO A C 1
ATOM 558 O O . PRO A 1 69 ? 5.144 -0.102 -5.820 1.00 93.25 69 PRO A O 1
ATOM 561 N N . ALA A 1 70 ? 6.039 -1.597 -7.251 1.00 94.44 70 ALA A N 1
ATOM 562 C CA . ALA A 1 70 ? 5.319 -2.765 -6.747 1.00 94.44 70 ALA A CA 1
ATOM 563 C C . ALA A 1 70 ? 5.665 -3.072 -5.281 1.00 94.44 70 ALA A C 1
ATOM 565 O O . ALA A 1 70 ? 4.780 -3.348 -4.469 1.00 94.44 70 ALA A O 1
ATOM 566 N N . ILE A 1 71 ? 6.946 -2.975 -4.913 1.00 94.31 71 ILE A N 1
ATOM 567 C CA . ILE A 1 71 ? 7.407 -3.201 -3.536 1.00 94.31 71 ILE A CA 1
ATOM 568 C C . ILE A 1 71 ? 6.844 -2.127 -2.609 1.00 94.31 71 ILE A C 1
ATOM 570 O O . ILE A 1 71 ? 6.258 -2.453 -1.578 1.00 94.31 71 ILE A O 1
ATOM 574 N N . VAL A 1 72 ? 6.974 -0.848 -2.975 1.00 94.81 72 VAL A N 1
ATOM 575 C CA . VAL A 1 72 ? 6.529 0.254 -2.111 1.00 94.81 72 VAL A CA 1
ATOM 576 C C . VAL A 1 72 ? 5.011 0.216 -1.908 1.00 94.81 72 VAL A C 1
ATOM 578 O O . VAL A 1 72 ? 4.538 0.363 -0.779 1.00 94.81 72 VAL A O 1
ATOM 581 N N . THR A 1 73 ? 4.238 -0.030 -2.969 1.00 94.06 73 THR A N 1
ATOM 582 C CA . THR A 1 73 ? 2.773 -0.150 -2.870 1.00 94.06 73 THR A CA 1
ATOM 583 C C . THR A 1 73 ? 2.346 -1.370 -2.053 1.00 94.06 73 THR A C 1
ATOM 585 O O . THR A 1 73 ? 1.439 -1.253 -1.227 1.00 94.06 73 THR A O 1
ATOM 588 N N . SER A 1 74 ? 3.041 -2.503 -2.192 1.00 94.50 74 SER A N 1
ATOM 589 C CA . SER A 1 74 ? 2.775 -3.705 -1.391 1.00 94.50 74 SER A CA 1
ATOM 590 C C . SER A 1 74 ? 3.076 -3.493 0.094 1.00 94.50 74 SER A C 1
ATOM 592 O O . SER A 1 74 ? 2.267 -3.856 0.948 1.00 94.50 74 SER A O 1
ATOM 594 N N . VAL A 1 75 ? 4.207 -2.856 0.420 1.00 95.88 75 VAL A N 1
ATOM 595 C CA . VAL A 1 75 ? 4.574 -2.520 1.806 1.00 95.88 75 VAL A CA 1
ATOM 596 C C . VAL A 1 75 ? 3.547 -1.571 2.420 1.00 95.88 75 VAL A C 1
ATOM 598 O O . VAL A 1 75 ? 3.101 -1.795 3.545 1.00 95.88 75 VAL A O 1
ATOM 601 N N . LEU A 1 76 ? 3.114 -0.550 1.676 1.00 95.06 76 LEU A N 1
ATOM 602 C CA . LEU A 1 76 ? 2.057 0.351 2.128 1.00 95.06 76 LEU A CA 1
ATOM 603 C C . LEU A 1 76 ? 0.742 -0.405 2.375 1.00 95.06 76 LEU A C 1
ATOM 605 O O . LEU A 1 76 ? 0.111 -0.202 3.410 1.00 95.06 76 LEU A O 1
ATOM 609 N N . GLY A 1 77 ? 0.357 -1.311 1.472 1.00 94.19 77 GLY A N 1
ATOM 610 C CA . GLY A 1 77 ? -0.818 -2.168 1.644 1.00 94.19 77 GLY A CA 1
ATOM 611 C C . GLY A 1 77 ? -0.742 -3.028 2.907 1.00 94.19 77 GLY A C 1
ATOM 612 O O . GLY A 1 77 ? -1.704 -3.074 3.673 1.00 94.19 77 GLY A O 1
ATOM 613 N N . LEU A 1 78 ? 0.417 -3.636 3.183 1.00 95.81 78 LEU A N 1
ATOM 614 C CA . LEU A 1 78 ? 0.652 -4.404 4.410 1.00 95.81 78 LEU A CA 1
ATOM 615 C C . LEU A 1 78 ? 0.532 -3.540 5.667 1.00 95.81 78 LEU A C 1
ATOM 617 O O . LEU A 1 78 ? -0.127 -3.954 6.617 1.00 95.81 78 LEU A O 1
ATOM 621 N N . LEU A 1 79 ? 1.120 -2.342 5.677 1.00 96.38 79 LEU A N 1
ATOM 622 C CA . LEU A 1 79 ? 1.008 -1.412 6.807 1.00 96.38 79 LEU A CA 1
ATOM 623 C C . LEU A 1 79 ? -0.445 -1.000 7.061 1.00 96.38 79 LEU A C 1
ATOM 625 O O . LEU A 1 79 ? -0.897 -0.935 8.201 1.00 96.38 79 LEU A O 1
ATOM 629 N N . VAL A 1 80 ? -1.203 -0.754 5.996 1.00 95.50 80 VAL A N 1
ATOM 630 C CA . VAL A 1 80 ? -2.619 -0.414 6.115 1.00 95.50 80 VAL A CA 1
ATOM 631 C C . VAL A 1 80 ? -3.432 -1.602 6.651 1.00 95.50 80 VAL A C 1
ATOM 633 O O . VAL A 1 80 ? -4.281 -1.423 7.528 1.00 95.50 80 VAL A O 1
ATOM 636 N N . LEU A 1 81 ? -3.140 -2.825 6.197 1.00 94.44 81 LEU A N 1
ATOM 637 C CA . LEU A 1 81 ? -3.776 -4.036 6.719 1.00 94.44 81 LEU A CA 1
ATOM 638 C C . LEU A 1 81 ? -3.476 -4.263 8.198 1.00 94.44 81 LEU A C 1
ATOM 640 O O . LEU A 1 81 ? -4.393 -4.576 8.958 1.00 94.44 81 LEU A O 1
ATOM 644 N N . THR A 1 82 ? -2.223 -4.101 8.627 1.00 94.44 82 THR A N 1
ATOM 645 C CA . THR A 1 82 ? -1.861 -4.285 10.037 1.00 94.44 82 THR A CA 1
ATOM 646 C C . THR A 1 82 ? -2.556 -3.258 10.924 1.00 94.44 82 THR A C 1
ATOM 648 O O . THR A 1 82 ? -3.052 -3.629 11.987 1.00 94.44 82 THR A O 1
ATOM 651 N N . VAL A 1 83 ? -2.696 -2.007 10.471 1.00 93.81 83 VAL A N 1
ATOM 652 C CA . VAL A 1 83 ? -3.495 -0.981 11.164 1.00 93.81 83 VAL A CA 1
ATOM 653 C C . VAL A 1 83 ? -4.973 -1.374 11.228 1.00 93.81 83 VAL A C 1
ATOM 655 O O . VAL A 1 83 ? -5.590 -1.247 12.289 1.00 93.81 83 VAL A O 1
ATOM 658 N N . GLY A 1 84 ? -5.543 -1.895 10.137 1.00 92.00 84 GLY A N 1
ATOM 659 C CA . GLY A 1 84 ? -6.922 -2.392 10.111 1.00 92.00 84 GLY A CA 1
ATOM 660 C C . GLY A 1 84 ? -7.158 -3.535 11.103 1.00 92.00 84 GLY A C 1
ATOM 661 O O . GLY A 1 84 ? -8.120 -3.496 11.871 1.00 92.00 84 GLY A O 1
ATOM 662 N N . LEU A 1 85 ? -6.237 -4.502 11.156 1.00 93.06 85 LEU A N 1
ATOM 663 C CA . LEU A 1 85 ? -6.271 -5.616 12.108 1.00 93.06 85 LEU A CA 1
ATOM 664 C C . LEU A 1 85 ? -6.080 -5.144 13.556 1.00 93.06 85 LEU A C 1
ATOM 666 O O . LEU A 1 85 ? -6.794 -5.597 14.448 1.00 93.06 85 LEU A O 1
ATOM 670 N N . ALA A 1 86 ? -5.153 -4.216 13.801 1.00 92.31 86 ALA A N 1
ATOM 671 C CA . ALA A 1 86 ? -4.903 -3.661 15.131 1.00 92.31 86 ALA A CA 1
ATOM 672 C C . ALA A 1 86 ? -6.088 -2.832 15.652 1.00 92.31 86 ALA A C 1
ATOM 674 O O . ALA A 1 86 ? -6.359 -2.822 16.852 1.00 92.31 86 ALA A O 1
ATOM 675 N N . SER A 1 87 ? -6.817 -2.177 14.746 1.00 90.56 87 SER A N 1
ATOM 676 C CA . SER A 1 87 ? -8.021 -1.398 15.055 1.00 90.56 87 SER A CA 1
ATOM 677 C C . SER A 1 87 ? -9.264 -2.269 15.257 1.00 90.56 87 SER A C 1
ATOM 679 O O . SER A 1 87 ? -10.313 -1.755 15.658 1.00 90.56 87 SER A O 1
ATOM 681 N N . TRP A 1 88 ? -9.179 -3.574 14.972 1.00 92.00 88 TRP A N 1
ATOM 682 C CA . TRP A 1 88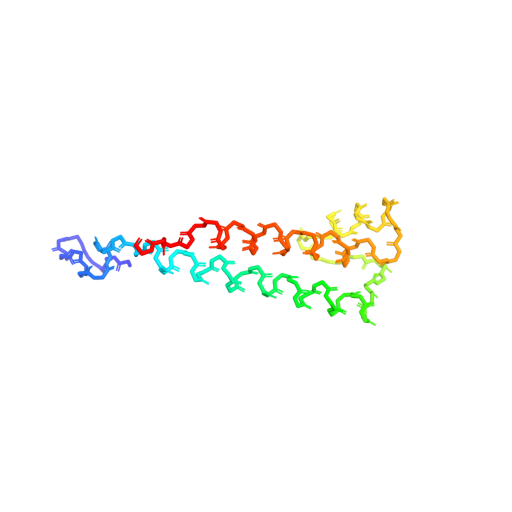 ? -10.311 -4.477 15.102 1.00 92.00 88 TRP A CA 1
ATOM 683 C C . TRP A 1 88 ? -10.739 -4.586 16.572 1.00 92.00 88 TRP A C 1
ATOM 685 O O . TRP A 1 88 ? -9.916 -4.904 17.438 1.00 92.00 88 TRP A O 1
ATOM 695 N N . PRO A 1 89 ? -12.021 -4.339 16.894 1.00 87.06 89 PRO A N 1
ATOM 696 C CA . PRO A 1 89 ? -12.476 -4.402 18.271 1.00 87.06 89 PRO A CA 1
ATOM 697 C C . PRO A 1 89 ? -12.352 -5.832 18.793 1.00 87.06 89 PRO A C 1
ATOM 699 O O . PRO A 1 89 ? -12.936 -6.771 18.244 1.00 87.06 89 PRO A O 1
ATOM 702 N N . ARG A 1 90 ? -11.576 -5.983 19.867 1.00 83.81 90 ARG A N 1
ATOM 703 C CA . ARG A 1 90 ? -11.501 -7.221 20.645 1.00 83.81 90 ARG A CA 1
ATOM 704 C C . ARG A 1 90 ? -12.804 -7.372 21.441 1.00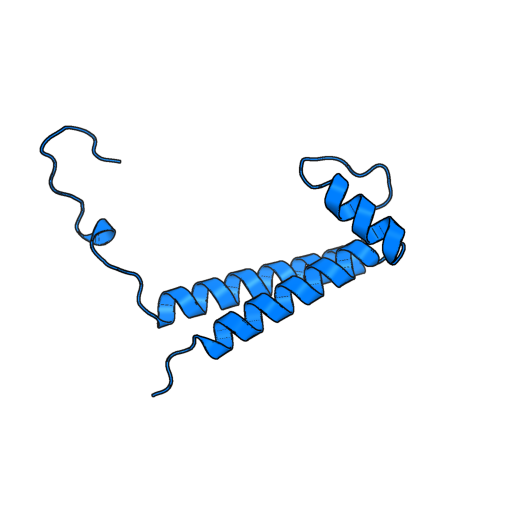 83.81 90 ARG A C 1
ATOM 706 O O . ARG A 1 90 ? -13.414 -6.364 21.794 1.00 83.81 90 ARG A O 1
ATOM 713 N N . LYS A 1 91 ? -13.257 -8.619 21.595 1.00 65.88 91 LYS A N 1
ATOM 714 C CA . LYS A 1 91 ? -14.487 -8.968 22.322 1.00 65.88 91 LYS A CA 1
ATOM 715 C C . LYS A 1 91 ? -14.413 -8.541 23.781 1.00 65.88 91 LYS A C 1
ATOM 717 O O . LYS A 1 91 ? -13.296 -8.609 24.336 1.00 65.88 91 LYS A O 1
#

Secondary structure (DSSP, 8-state):
--SSTTPPPPGGGS-PPPHHHHHHHHHHHHHHHHHHHHHHHHSPPPSSP-STTHHHHHHHHHHH-TTHHHHHHHHHHHHHHHHHHHTSPP-

Solvent-accessible surface area (backbone atoms only — not comparable to full-atom values): 5089 Å² total; per-residue (Å²): 132,80,92,52,95,83,65,77,77,58,72,76,80,73,57,75,77,50,60,60,54,53,17,49,50,30,35,52,51,10,52,52,32,32,50,52,12,52,50,28,58,79,55,55,77,64,84,84,64,71,71,97,57,21,67,59,45,49,51,29,29,72,76,67,32,74,53,17,44,17,50,55,36,28,52,51,9,49,55,36,29,51,50,12,60,70,49,42,76,77,132

Mean predicted aligned error: 7.2 Å

Nearest PDB structures (foldseek):
  2wdv-assembly1_C  TM=3.260E-01  e=3.391E+00  Escherichia coli
  7jz2-assembly1_C  TM=2.860E-01  e=4.039E+00  Escherichia coli K-12